Protein AF-A0A0C3RAA2-F1 (afdb_monomer)

Foldseek 3Di:
DDDPPPDPPCLDADEPVNLVVLVVVCVVVVHDSLVSCVVPDPDDSVSSVVNVCVNVVHDDDDVVRVVQKDFPCVVPPPVNCVVVVHTDIDHDD

Nearest PDB structures (foldseek):
  7lko-assembly2_A  TM=5.094E-01  e=2.772E-01  Xanthomonas citri pv. citri str. 306
  7lkm-assembly2_B  TM=5.033E-01  e=5.053E-01  Xanthomonas citri pv. citri str. 306
  3e04-assembly1_D  TM=5.967E-01  e=7.286E+00  Homo sapiens
  7c1a-assembly1_D  TM=5.971E-01  e=6.816E+00  [Mannheimia] succiniciproducens MBEL55E

pLDDT: mean 86.44, std 15.41, range [35.25, 97.0]

Sequence (93 aa):
MTQTQVALLDQPVIDAAQLRQAREQAVIHGTSLIKVLEETWQGTPDELIVALSRALRVPMPYMSDLHPLYPAFDKLPFAQAVKHESALLQKPD

Radius of gyration: 17.73 Å; Cα contacts (8 Å, |Δi|>4): 62; chains: 1; bounding box: 52×23×44 Å

Structure (mmCIF, N/CA/C/O backbone):
data_AF-A0A0C3RAA2-F1
#
_entry.id   AF-A0A0C3RAA2-F1
#
loop_
_atom_site.group_PDB
_atom_site.id
_atom_site.type_symbol
_atom_site.label_atom_id
_atom_site.label_alt_id
_atom_site.label_comp_id
_atom_site.label_asym_id
_atom_site.label_entity_id
_atom_site.label_seq_id
_atom_site.pdbx_PDB_ins_code
_atom_site.Cartn_x
_atom_site.Cartn_y
_atom_site.Cartn_z
_atom_site.occupancy
_atom_site.B_iso_or_equiv
_atom_site.auth_seq_id
_atom_site.auth_comp_id
_atom_site.auth_asym_id
_atom_site.auth_atom_id
_atom_site.pdbx_PDB_model_num
ATOM 1 N N . MET A 1 1 ? 34.586 12.369 21.598 1.00 35.81 1 MET A N 1
ATOM 2 C CA . MET A 1 1 ? 33.336 13.123 21.376 1.00 35.81 1 MET A CA 1
ATOM 3 C C . MET A 1 1 ? 32.201 12.124 21.416 1.00 35.81 1 MET A C 1
ATOM 5 O O . MET A 1 1 ? 32.325 11.053 20.838 1.00 35.81 1 MET A O 1
ATOM 9 N N . THR A 1 2 ? 31.216 12.418 22.247 1.00 35.25 2 THR A N 1
ATOM 10 C CA . THR A 1 2 ? 30.213 11.513 22.809 1.00 35.25 2 THR A CA 1
ATOM 11 C C . THR A 1 2 ? 29.304 10.945 21.725 1.00 35.25 2 THR A C 1
ATOM 13 O O . THR A 1 2 ? 28.638 11.687 21.010 1.00 35.25 2 THR A O 1
ATOM 16 N N . GLN A 1 3 ? 29.298 9.620 21.600 1.00 41.19 3 GLN A N 1
ATOM 17 C CA . GLN A 1 3 ? 28.362 8.886 20.764 1.00 41.19 3 GLN A CA 1
ATOM 18 C C . GLN A 1 3 ? 27.007 8.932 21.477 1.00 41.19 3 GLN A C 1
ATOM 20 O O . GLN A 1 3 ? 26.780 8.214 22.448 1.00 41.19 3 GLN A O 1
ATOM 25 N N . THR A 1 4 ? 26.145 9.863 21.071 1.00 44.22 4 THR A N 1
ATOM 26 C CA . THR A 1 4 ? 24.772 9.944 21.570 1.00 44.22 4 THR A CA 1
ATOM 27 C C . THR A 1 4 ? 24.024 8.722 21.062 1.00 44.22 4 THR A C 1
ATOM 29 O O . THR A 1 4 ? 23.572 8.675 19.920 1.00 44.22 4 THR A O 1
ATOM 32 N N . GLN A 1 5 ? 23.933 7.706 21.914 1.00 49.38 5 GLN A N 1
ATOM 33 C CA . GLN A 1 5 ? 23.006 6.601 21.761 1.00 49.38 5 GLN A CA 1
ATOM 34 C C . GLN A 1 5 ? 21.598 7.181 21.892 1.00 49.38 5 GLN A C 1
ATOM 36 O O . GLN A 1 5 ? 21.102 7.403 22.995 1.00 49.38 5 GLN A O 1
ATOM 41 N N . VAL A 1 6 ? 20.997 7.524 20.751 1.00 49.41 6 VAL A N 1
ATOM 42 C CA . VAL A 1 6 ? 19.598 7.939 20.686 1.00 49.41 6 VAL A CA 1
ATOM 43 C C . VAL A 1 6 ? 18.788 6.742 21.153 1.00 49.41 6 VAL A C 1
ATOM 45 O O . VAL A 1 6 ? 18.833 5.667 20.555 1.00 49.41 6 VAL A O 1
ATOM 48 N N . ALA A 1 7 ? 18.140 6.914 22.296 1.00 43.84 7 ALA A N 1
ATOM 49 C CA . ALA A 1 7 ? 17.312 5.905 22.905 1.00 43.84 7 ALA A CA 1
ATOM 50 C C . ALA A 1 7 ? 16.263 5.432 21.880 1.00 43.84 7 ALA A C 1
ATOM 52 O O . ALA A 1 7 ? 15.508 6.238 21.340 1.00 43.84 7 ALA A O 1
ATOM 53 N N . LEU A 1 8 ? 16.254 4.125 21.598 1.00 47.38 8 LEU A N 1
ATOM 54 C CA . LEU A 1 8 ? 15.164 3.406 20.934 1.00 47.38 8 LEU A CA 1
ATOM 55 C C . LEU A 1 8 ? 13.933 3.463 21.853 1.00 47.38 8 LEU A C 1
ATOM 57 O O . LEU A 1 8 ? 13.593 2.482 22.504 1.00 47.38 8 LEU A O 1
ATOM 61 N N . LEU A 1 9 ? 13.330 4.638 21.996 1.00 47.28 9 LEU A N 1
ATOM 62 C CA . LEU A 1 9 ? 12.094 4.822 22.741 1.00 47.28 9 LEU A CA 1
ATOM 63 C C . LEU A 1 9 ? 10.955 4.709 21.734 1.00 47.28 9 LEU A C 1
ATOM 65 O O . LEU A 1 9 ? 10.813 5.556 20.858 1.00 47.28 9 LEU A O 1
ATOM 69 N N . ASP A 1 10 ? 10.229 3.597 21.839 1.00 58.22 10 ASP A N 1
ATOM 70 C CA . ASP A 1 10 ? 8.852 3.409 21.385 1.00 58.22 10 ASP A CA 1
ATOM 71 C C . ASP A 1 10 ? 8.525 3.993 20.008 1.00 58.22 10 ASP A C 1
ATOM 73 O O . ASP A 1 10 ? 7.711 4.905 19.877 1.00 58.22 10 ASP A O 1
ATOM 77 N N . GLN A 1 11 ? 9.122 3.436 18.946 1.00 61.28 11 GLN A N 1
ATOM 78 C CA . GLN A 1 11 ? 8.566 3.691 17.620 1.00 61.28 11 GLN A CA 1
ATOM 79 C C . GLN A 1 11 ? 7.137 3.137 17.587 1.00 61.28 11 GLN A C 1
ATOM 81 O O . GLN A 1 11 ? 6.965 1.936 17.824 1.00 61.28 11 GLN A O 1
ATOM 86 N N . PRO A 1 12 ? 6.128 3.977 17.303 1.00 69.12 12 PRO A N 1
ATOM 87 C CA . PRO A 1 12 ? 4.739 3.557 17.335 1.00 69.12 12 PRO A CA 1
ATOM 88 C C . PRO A 1 12 ? 4.533 2.374 16.385 1.00 69.12 12 PRO A C 1
ATOM 90 O O . PRO A 1 12 ? 5.000 2.361 15.242 1.00 69.12 12 PRO A O 1
ATOM 93 N N . VAL A 1 13 ? 3.885 1.332 16.900 1.00 83.56 13 VAL A N 1
ATOM 94 C CA . VAL A 1 13 ? 3.598 0.093 16.175 1.00 83.56 13 VAL A CA 1
ATOM 95 C C . VAL A 1 13 ? 2.131 0.108 15.785 1.00 83.56 13 VAL A C 1
ATOM 97 O O . VAL A 1 13 ? 1.283 0.476 16.592 1.00 83.56 13 VAL A O 1
ATOM 100 N N . ILE A 1 14 ? 1.843 -0.320 14.558 1.00 90.44 14 ILE A N 1
ATOM 101 C CA . ILE A 1 14 ? 0.480 -0.625 14.133 1.00 90.44 14 ILE A CA 1
ATOM 102 C C . ILE A 1 14 ? 0.216 -2.102 14.415 1.00 90.44 14 ILE A C 1
ATOM 104 O O . ILE A 1 14 ? 0.880 -2.972 13.844 1.00 90.44 14 ILE A O 1
ATOM 108 N N . ASP A 1 15 ? -0.755 -2.395 15.273 1.00 89.62 15 ASP A N 1
ATOM 109 C CA . ASP A 1 15 ? -1.197 -3.763 15.524 1.00 89.62 15 ASP A CA 1
ATOM 110 C C . ASP A 1 15 ? -2.397 -4.179 14.647 1.00 89.62 15 ASP A C 1
ATOM 112 O O . ASP A 1 15 ? -2.992 -3.402 13.891 1.00 89.62 15 ASP A O 1
ATOM 116 N N . ALA A 1 16 ? -2.756 -5.463 14.724 1.00 89.19 16 ALA A N 1
ATOM 117 C CA . ALA A 1 16 ? -3.847 -6.023 13.931 1.00 89.19 16 ALA A CA 1
ATOM 118 C C . ALA A 1 16 ? -5.237 -5.490 14.328 1.00 89.19 16 ALA A C 1
ATOM 120 O O . ALA A 1 16 ? -6.147 -5.492 13.494 1.00 89.19 16 ALA A O 1
ATOM 121 N N . ALA A 1 17 ? -5.426 -5.066 15.581 1.00 91.44 17 ALA A N 1
ATOM 122 C CA . ALA A 1 17 ? -6.695 -4.525 16.056 1.00 91.44 17 ALA A CA 1
ATOM 123 C C . ALA A 1 17 ? -6.904 -3.108 15.511 1.00 91.44 17 ALA A C 1
ATOM 125 O O . ALA A 1 17 ? -7.967 -2.818 14.962 1.00 91.44 17 ALA A O 1
ATOM 126 N N . GLN A 1 18 ? -5.861 -2.278 15.547 1.00 90.81 18 GLN A N 1
ATOM 127 C CA . GLN A 1 18 ? -5.854 -0.942 14.955 1.00 90.81 18 GLN A CA 1
ATOM 128 C C . GLN A 1 18 ? -6.133 -0.994 13.448 1.00 90.81 18 GLN A C 1
ATOM 130 O O . GLN A 1 18 ? -6.987 -0.260 12.955 1.00 90.81 18 GLN A O 1
ATOM 135 N N . LEU A 1 19 ? -5.503 -1.920 12.710 1.00 93.00 19 LEU A N 1
ATOM 136 C CA . LEU A 1 19 ? -5.780 -2.103 11.275 1.00 93.00 19 LEU A CA 1
ATOM 137 C C . LEU A 1 19 ? -7.226 -2.512 10.993 1.00 93.00 19 LEU A C 1
ATOM 139 O O . LEU A 1 19 ? -7.805 -2.094 9.987 1.00 93.00 19 LEU A O 1
ATOM 143 N N . ARG A 1 20 ? -7.810 -3.356 11.848 1.00 94.00 20 ARG A N 1
ATOM 144 C CA . ARG A 1 20 ? -9.208 -3.776 11.712 1.00 94.00 20 ARG A CA 1
ATOM 145 C C . ARG A 1 20 ? -10.151 -2.600 11.950 1.00 94.00 20 ARG A C 1
ATOM 147 O O . ARG A 1 20 ? -11.004 -2.350 11.105 1.00 94.00 20 ARG A O 1
ATOM 154 N N . GLN A 1 21 ? -9.943 -1.856 13.031 1.00 94.62 21 GLN A N 1
ATOM 155 C CA . GLN A 1 21 ? -10.745 -0.681 13.363 1.00 94.62 21 GLN A CA 1
ATOM 156 C C . GLN A 1 21 ? -10.664 0.388 12.267 1.00 94.62 21 GLN A C 1
ATOM 158 O O . GLN A 1 21 ? -11.692 0.880 11.805 1.00 94.62 21 GLN A O 1
ATOM 163 N N . ALA A 1 22 ? -9.459 0.702 11.790 1.00 94.31 22 ALA A N 1
ATOM 164 C CA . ALA A 1 22 ? -9.275 1.682 10.726 1.00 94.31 22 ALA A CA 1
ATOM 165 C C . ALA A 1 22 ? -9.967 1.245 9.421 1.00 94.31 22 ALA A C 1
ATOM 167 O O . ALA A 1 22 ? -10.521 2.072 8.698 1.00 94.31 22 ALA A O 1
ATOM 168 N N . ARG A 1 23 ? -10.009 -0.065 9.132 1.00 95.25 23 ARG A N 1
ATOM 169 C CA . ARG A 1 23 ? -10.739 -0.611 7.978 1.00 95.25 23 ARG A CA 1
ATOM 170 C C . ARG A 1 23 ? -12.247 -0.440 8.124 1.00 95.25 23 ARG A C 1
ATOM 172 O O . ARG A 1 23 ? -12.903 -0.073 7.155 1.00 95.25 23 ARG A O 1
ATOM 179 N N . GLU A 1 24 ? -12.791 -0.699 9.306 1.00 96.81 24 GLU A N 1
ATOM 180 C CA . GLU A 1 24 ? -14.216 -0.500 9.591 1.00 96.81 24 GLU A CA 1
ATOM 181 C C . GLU A 1 24 ? -14.602 0.978 9.446 1.00 96.81 24 GLU A C 1
ATOM 183 O O . GLU A 1 24 ? -15.569 1.300 8.757 1.00 96.81 24 GLU A O 1
ATOM 188 N N . GLN A 1 25 ? -13.792 1.884 9.997 1.00 96.31 25 GLN A N 1
ATOM 189 C CA . GLN A 1 25 ? -13.981 3.329 9.855 1.00 96.31 25 GLN A CA 1
ATOM 190 C C . GLN A 1 25 ? -13.897 3.787 8.395 1.00 96.31 25 GLN A C 1
ATOM 192 O O . GLN A 1 25 ? -14.743 4.556 7.946 1.00 96.31 25 GLN A O 1
ATOM 197 N N . ALA A 1 26 ? -12.930 3.281 7.627 1.00 97.00 26 ALA A N 1
ATOM 198 C CA . ALA A 1 26 ? -12.784 3.611 6.211 1.00 97.00 26 ALA A CA 1
ATOM 199 C C . ALA A 1 26 ? -14.048 3.262 5.408 1.00 97.00 26 ALA A C 1
ATOM 201 O O . ALA A 1 26 ? -14.517 4.067 4.603 1.00 97.00 26 ALA A O 1
ATOM 202 N N . VAL A 1 27 ? -14.645 2.096 5.685 1.00 96.50 27 VAL A N 1
ATOM 203 C CA . VAL A 1 27 ? -15.907 1.668 5.067 1.00 96.50 27 VAL A CA 1
ATOM 204 C C . VAL A 1 27 ? -17.067 2.572 5.486 1.00 96.50 27 VAL A C 1
ATOM 206 O O . VAL A 1 27 ? -17.815 3.023 4.623 1.00 96.50 27 VAL A O 1
ATOM 209 N N . ILE A 1 28 ? -17.205 2.869 6.783 1.00 95.44 28 ILE A N 1
ATOM 210 C CA . ILE A 1 28 ? -18.287 3.718 7.316 1.00 95.44 28 ILE A CA 1
ATOM 211 C C . ILE A 1 28 ? -18.233 5.131 6.722 1.00 95.44 28 ILE A C 1
ATOM 213 O O . ILE A 1 28 ? -19.265 5.694 6.362 1.00 95.44 28 ILE A O 1
ATOM 217 N N . HIS A 1 29 ? -17.035 5.703 6.607 1.00 93.25 29 HIS A N 1
ATOM 218 C CA . HIS A 1 29 ? -16.833 7.072 6.137 1.00 93.25 29 HIS A CA 1
ATOM 219 C C . HIS A 1 29 ? -16.656 7.184 4.615 1.00 93.25 29 HIS A C 1
ATOM 221 O O . HIS A 1 29 ? -16.523 8.295 4.106 1.00 93.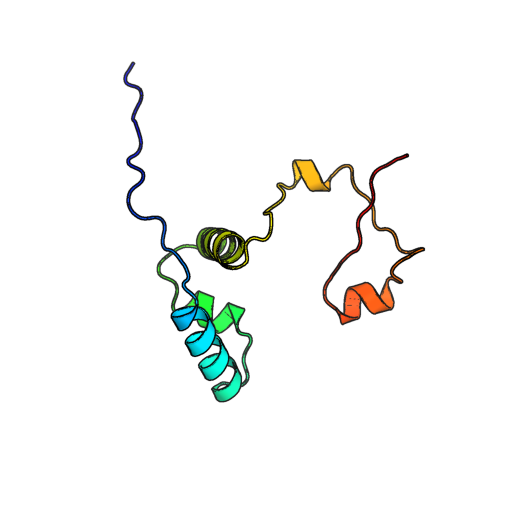25 29 HIS A O 1
ATOM 227 N N . GLY A 1 30 ? -16.650 6.064 3.882 1.00 94.56 30 GLY A N 1
ATOM 228 C CA . GLY A 1 30 ? -16.446 6.053 2.430 1.00 94.56 30 GLY A CA 1
ATOM 229 C C . GLY A 1 30 ? -15.089 6.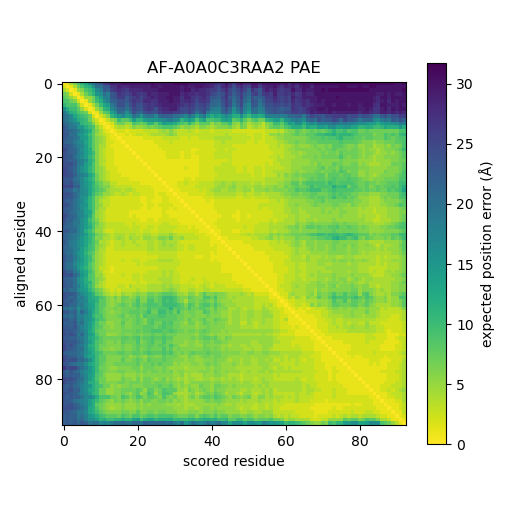627 2.007 1.00 94.56 30 GLY A C 1
ATOM 230 O O . GLY A 1 30 ? -14.995 7.291 0.977 1.00 94.56 30 GLY A O 1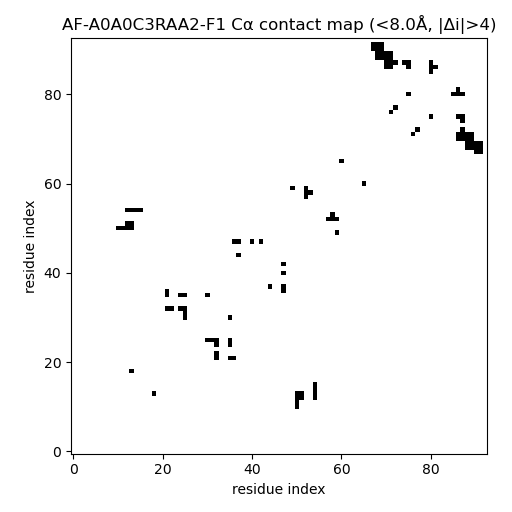
ATOM 231 N N . THR A 1 31 ? -14.048 6.412 2.814 1.00 95.56 31 THR A N 1
ATOM 232 C CA . THR A 1 31 ? -12.694 6.943 2.596 1.00 95.56 31 THR A CA 1
ATOM 233 C C . THR A 1 31 ? -11.657 5.819 2.516 1.00 95.56 31 THR A C 1
ATOM 235 O O . THR A 1 31 ? -11.961 4.653 2.768 1.00 95.56 31 THR A O 1
ATOM 238 N N . SER A 1 32 ? -10.416 6.141 2.150 1.00 93.62 32 SER A N 1
ATOM 239 C CA . SER A 1 32 ? -9.325 5.166 2.122 1.00 93.62 32 SER A CA 1
ATOM 240 C C . SER A 1 32 ? -8.845 4.808 3.535 1.00 93.62 32 SER A C 1
ATOM 242 O O . SER A 1 32 ? -8.808 5.648 4.434 1.00 93.62 32 SER A O 1
ATOM 244 N N . LEU A 1 33 ? -8.419 3.552 3.718 1.00 93.06 33 LEU A N 1
ATOM 245 C CA . LEU A 1 33 ? -7.812 3.073 4.967 1.00 93.06 33 LEU A CA 1
ATOM 246 C C . LEU A 1 33 ? -6.599 3.918 5.373 1.00 93.06 33 LEU A C 1
ATOM 248 O O . LEU A 1 33 ? -6.442 4.227 6.549 1.00 93.06 33 LEU A O 1
ATOM 252 N N . ILE A 1 34 ? -5.759 4.296 4.404 1.00 92.00 34 ILE A N 1
ATOM 253 C CA . ILE A 1 34 ? -4.555 5.081 4.687 1.00 92.00 34 ILE A CA 1
ATOM 254 C C . ILE A 1 34 ? -4.908 6.448 5.276 1.00 92.00 34 ILE A C 1
ATOM 256 O O . ILE A 1 34 ? -4.293 6.841 6.255 1.00 92.00 34 ILE A O 1
ATOM 260 N N . LYS A 1 35 ? -5.971 7.100 4.786 1.00 93.62 35 LYS A N 1
ATOM 261 C CA . LYS A 1 35 ? -6.417 8.391 5.315 1.00 93.62 35 LYS A CA 1
ATOM 262 C C . LYS A 1 35 ? -6.889 8.283 6.768 1.00 93.62 35 LYS A C 1
ATOM 264 O O . LYS A 1 35 ? -6.546 9.123 7.586 1.00 93.62 35 LYS A O 1
ATOM 269 N N . VAL A 1 36 ? -7.632 7.226 7.107 1.00 95.19 36 VAL A N 1
ATOM 270 C CA . VAL A 1 36 ? -8.058 6.975 8.499 1.00 95.19 36 VAL A CA 1
ATOM 271 C C . VAL A 1 36 ? -6.853 6.755 9.413 1.00 95.19 36 VAL A C 1
ATOM 273 O O . VAL A 1 36 ? -6.820 7.246 10.542 1.00 95.19 36 VAL A O 1
ATOM 276 N N . LEU A 1 37 ? -5.853 6.013 8.932 1.00 93.94 37 LEU A N 1
ATOM 277 C CA . LEU A 1 37 ? -4.619 5.804 9.679 1.00 93.94 37 LEU A CA 1
ATOM 278 C C . LEU A 1 37 ? -3.863 7.124 9.861 1.00 93.94 37 LEU A C 1
ATOM 280 O O . LEU A 1 37 ? -3.483 7.424 10.982 1.00 93.94 37 LEU A O 1
ATOM 284 N N . GLU A 1 38 ? -3.717 7.945 8.820 1.00 93.44 38 GLU A N 1
ATOM 285 C CA . GLU A 1 38 ? -3.082 9.270 8.901 1.00 93.44 38 GLU A CA 1
ATOM 286 C C . GLU A 1 38 ? -3.784 10.202 9.899 1.00 93.44 38 GLU A C 1
ATOM 288 O O . GLU A 1 38 ? -3.118 10.858 10.693 1.00 93.44 38 GLU A O 1
ATOM 293 N N . GLU A 1 39 ? -5.119 10.232 9.908 1.00 92.50 39 GLU A N 1
ATOM 294 C CA . GLU A 1 39 ? -5.918 11.077 10.811 1.00 92.50 39 GLU A CA 1
ATOM 295 C C . GLU A 1 39 ? -5.794 10.675 12.290 1.00 92.50 39 GLU A C 1
ATOM 297 O O . GLU A 1 39 ? -5.996 11.501 13.181 1.00 92.50 39 GLU A O 1
ATOM 302 N N . THR A 1 40 ? -5.480 9.407 12.562 1.00 90.00 40 THR A N 1
ATOM 303 C CA . THR A 1 40 ? -5.369 8.860 13.925 1.00 90.00 40 THR A CA 1
ATOM 304 C C . THR A 1 40 ? -3.922 8.670 14.381 1.00 90.00 40 THR A C 1
ATOM 306 O O . THR A 1 40 ? -3.674 8.450 15.571 1.00 90.00 40 THR A O 1
ATOM 309 N N . TRP A 1 41 ? -2.961 8.776 13.460 1.00 92.19 41 TRP A N 1
ATOM 310 C CA . TRP A 1 41 ? -1.544 8.579 13.725 1.00 92.19 41 TRP A CA 1
ATOM 311 C C . TRP A 1 41 ? -0.929 9.766 14.461 1.00 92.19 41 TRP A C 1
ATOM 313 O O . TRP A 1 41 ? -1.093 10.926 14.092 1.00 92.19 41 TRP A O 1
ATOM 323 N N . GLN A 1 42 ? -0.159 9.463 15.501 1.00 87.94 42 GLN A N 1
ATOM 324 C CA . GLN A 1 42 ? 0.577 10.456 16.278 1.00 87.94 42 GLN A CA 1
ATOM 325 C C . GLN A 1 42 ? 2.030 10.467 15.802 1.00 87.94 42 GLN A C 1
ATOM 327 O O . GLN A 1 42 ? 2.906 9.874 16.427 1.00 87.94 42 GLN A O 1
ATOM 332 N N . GLY A 1 43 ? 2.265 11.095 14.653 1.00 88.38 43 GLY A N 1
ATOM 333 C CA . GLY A 1 43 ? 3.580 11.172 14.027 1.00 88.38 43 GLY A CA 1
ATOM 334 C C . GLY A 1 43 ? 3.506 11.731 12.612 1.00 88.38 43 GLY A C 1
ATOM 335 O O . GLY A 1 43 ? 2.488 12.272 12.182 1.00 88.38 43 GLY A O 1
ATOM 336 N N . THR A 1 44 ? 4.599 11.594 11.880 1.00 89.88 44 THR A N 1
ATOM 337 C CA . THR A 1 44 ? 4.690 11.981 10.472 1.00 89.88 44 THR A CA 1
ATOM 338 C C . THR A 1 44 ? 4.127 10.893 9.545 1.00 89.88 44 THR A C 1
ATOM 340 O O . THR A 1 44 ? 4.093 9.715 9.920 1.00 89.88 44 THR A O 1
ATOM 343 N N . PRO A 1 45 ? 3.733 11.246 8.307 1.00 87.19 45 PRO A N 1
ATOM 344 C CA . PRO A 1 45 ? 3.344 10.262 7.296 1.00 87.19 45 PRO A CA 1
ATOM 345 C C . PRO A 1 45 ? 4.438 9.220 7.023 1.00 87.19 45 PRO A C 1
ATOM 347 O O . PRO A 1 45 ? 4.145 8.032 6.923 1.00 87.19 45 PRO A O 1
ATOM 350 N N . ASP A 1 46 ? 5.709 9.628 6.984 1.00 87.19 46 ASP A N 1
ATOM 351 C CA . ASP A 1 46 ? 6.828 8.705 6.753 1.00 87.19 46 ASP A CA 1
ATOM 352 C C . ASP A 1 46 ? 6.948 7.658 7.874 1.00 87.19 46 ASP A C 1
ATOM 354 O O . ASP A 1 46 ? 7.161 6.471 7.611 1.00 87.19 46 ASP A O 1
ATOM 358 N N . GLU A 1 47 ? 6.745 8.064 9.131 1.00 90.62 47 GLU A N 1
ATOM 359 C CA . GLU A 1 47 ? 6.731 7.148 10.277 1.00 90.62 47 GLU A CA 1
ATOM 360 C C . GLU A 1 47 ? 5.556 6.169 10.220 1.00 90.62 47 GLU A C 1
ATOM 362 O O . GLU A 1 47 ? 5.733 4.990 10.540 1.00 90.62 47 GLU A O 1
ATOM 367 N N . LEU A 1 48 ? 4.380 6.624 9.768 1.00 92.12 48 LEU A N 1
ATOM 368 C CA . LEU A 1 48 ? 3.221 5.757 9.550 1.00 92.12 48 LEU A CA 1
ATOM 369 C C . LEU A 1 48 ? 3.534 4.678 8.510 1.00 92.12 48 LEU A C 1
ATOM 371 O O . LEU A 1 48 ? 3.253 3.500 8.732 1.00 92.12 48 LEU A O 1
ATOM 375 N N . ILE A 1 49 ? 4.144 5.060 7.388 1.00 89.75 49 ILE A N 1
ATOM 376 C CA . ILE A 1 49 ? 4.495 4.123 6.319 1.00 89.75 49 ILE A CA 1
ATOM 377 C C . ILE A 1 49 ? 5.523 3.092 6.806 1.00 89.75 49 ILE A C 1
ATOM 379 O O . ILE A 1 49 ? 5.371 1.893 6.547 1.00 89.75 49 ILE A O 1
ATOM 383 N N . VAL A 1 50 ? 6.525 3.512 7.585 1.00 89.06 50 VAL A N 1
ATOM 384 C CA . VAL A 1 50 ? 7.487 2.590 8.210 1.00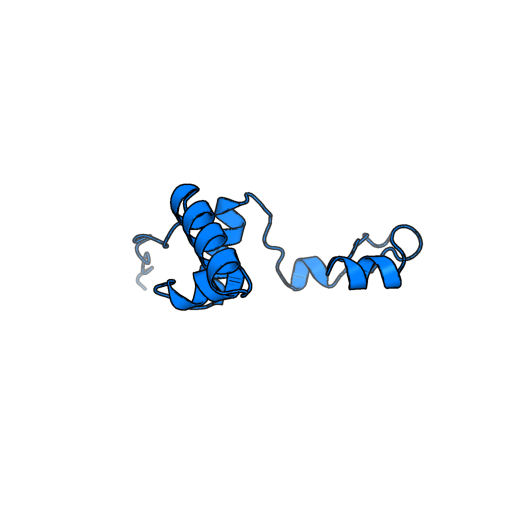 89.06 50 VAL A CA 1
ATOM 385 C C . VAL A 1 50 ? 6.784 1.633 9.176 1.00 89.06 50 VAL A C 1
ATOM 387 O O . VAL A 1 50 ? 7.020 0.423 9.111 1.00 89.06 50 VAL A O 1
ATOM 390 N N . ALA A 1 51 ? 5.895 2.127 10.038 1.00 91.19 51 ALA A N 1
ATOM 391 C CA . ALA A 1 51 ? 5.134 1.286 10.959 1.00 91.19 51 ALA A CA 1
ATOM 392 C C . ALA A 1 51 ? 4.235 0.280 10.217 1.00 91.19 51 ALA A C 1
ATOM 394 O O . ALA A 1 51 ? 4.190 -0.898 10.583 1.00 91.19 51 ALA A O 1
ATOM 395 N N . LEU A 1 52 ? 3.590 0.708 9.129 1.00 91.12 52 LEU A N 1
ATOM 396 C CA . LEU A 1 52 ? 2.742 -0.137 8.295 1.00 91.12 52 LEU A CA 1
ATOM 397 C C . LEU A 1 52 ? 3.550 -1.229 7.582 1.00 91.12 52 LEU A C 1
ATOM 399 O O . LEU A 1 52 ? 3.142 -2.391 7.591 1.00 91.12 52 LEU A O 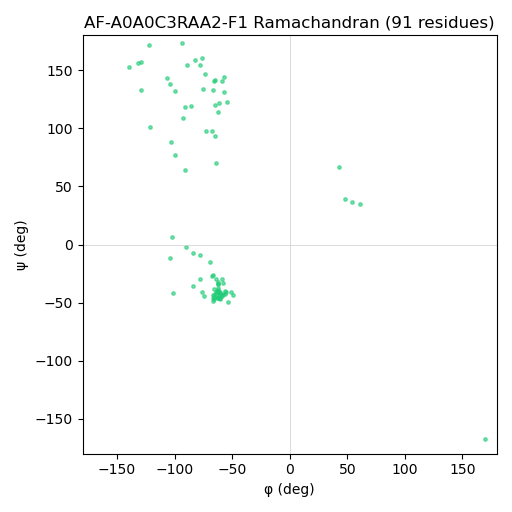1
ATOM 403 N N . SER A 1 53 ? 4.719 -0.895 7.023 1.00 89.56 53 SER A N 1
ATOM 404 C CA . SER A 1 53 ? 5.608 -1.877 6.381 1.00 89.56 53 SER A CA 1
ATOM 405 C C . SER A 1 53 ? 5.991 -3.010 7.343 1.00 89.56 53 SER A C 1
ATOM 407 O O . SER A 1 53 ? 5.911 -4.190 6.993 1.00 89.56 53 SER A O 1
ATOM 409 N N . ARG A 1 54 ? 6.295 -2.671 8.603 1.00 89.31 54 ARG A N 1
ATOM 410 C CA . ARG A 1 54 ? 6.611 -3.636 9.666 1.00 89.31 54 ARG A CA 1
ATOM 411 C C . ARG A 1 54 ? 5.404 -4.488 10.040 1.00 89.31 54 ARG A C 1
ATOM 413 O O . ARG A 1 54 ? 5.537 -5.708 10.132 1.00 89.31 54 ARG A O 1
ATOM 420 N N . ALA A 1 55 ? 4.238 -3.866 10.212 1.00 90.19 55 ALA A N 1
ATOM 421 C CA . ALA A 1 55 ? 2.995 -4.563 10.539 1.00 90.19 55 ALA A CA 1
ATOM 422 C C . ALA A 1 55 ? 2.603 -5.579 9.452 1.00 90.19 55 ALA A C 1
ATOM 424 O O . ALA A 1 55 ? 2.214 -6.706 9.758 1.00 90.19 55 ALA A O 1
ATOM 425 N N . LEU A 1 56 ? 2.767 -5.206 8.180 1.00 88.75 56 LEU A N 1
ATOM 426 C CA . LEU A 1 56 ? 2.464 -6.053 7.025 1.00 88.75 56 LEU A CA 1
ATOM 427 C C . LEU A 1 56 ? 3.602 -7.015 6.654 1.00 88.75 56 LEU A C 1
ATOM 429 O O . LEU A 1 56 ? 3.411 -7.877 5.798 1.00 88.75 56 LEU A O 1
ATOM 433 N N . ARG A 1 57 ? 4.772 -6.887 7.294 1.00 89.12 57 ARG A N 1
ATOM 434 C CA . ARG A 1 57 ? 6.003 -7.622 6.958 1.00 89.12 57 ARG A CA 1
ATOM 435 C C . ARG A 1 57 ? 6.399 -7.453 5.485 1.00 89.12 57 ARG A C 1
ATOM 437 O O . ARG A 1 57 ? 6.886 -8.390 4.855 1.00 89.12 57 ARG A O 1
ATOM 444 N N . VAL A 1 58 ? 6.180 -6.255 4.946 1.00 86.44 58 VAL A N 1
ATOM 445 C CA . VAL A 1 58 ? 6.544 -5.875 3.578 1.00 86.44 58 VAL A CA 1
ATOM 446 C C . VAL A 1 58 ? 7.858 -5.091 3.635 1.00 86.44 58 VAL A C 1
ATOM 448 O O . VAL A 1 58 ? 7.983 -4.189 4.464 1.00 86.44 58 VAL A O 1
ATOM 451 N N . PRO A 1 59 ? 8.857 -5.416 2.797 1.00 83.19 59 PRO A N 1
ATOM 452 C CA . PRO A 1 59 ? 10.097 -4.653 2.752 1.00 83.19 59 PRO A CA 1
ATOM 453 C C . PRO A 1 59 ? 9.841 -3.221 2.261 1.00 83.19 59 PRO A C 1
ATOM 455 O O . PRO A 1 59 ? 9.052 -3.010 1.343 1.00 83.19 59 PRO A O 1
ATOM 458 N N . MET A 1 60 ? 10.541 -2.253 2.855 1.00 84.25 60 MET A N 1
ATOM 459 C CA . MET A 1 60 ? 10.514 -0.843 2.460 1.00 84.25 60 MET A CA 1
ATOM 460 C C . MET A 1 60 ? 11.803 -0.532 1.680 1.00 84.25 60 MET A C 1
ATOM 462 O O . MET A 1 60 ? 12.809 -0.194 2.307 1.00 84.25 60 MET A O 1
ATOM 466 N N . PRO A 1 61 ? 11.834 -0.725 0.347 1.00 83.12 61 PRO A N 1
ATOM 467 C CA . PRO A 1 61 ? 13.030 -0.441 -0.436 1.00 83.12 61 PRO A CA 1
ATOM 468 C C . PRO A 1 61 ? 13.327 1.060 -0.419 1.00 83.12 61 PRO A C 1
ATOM 470 O O . PRO A 1 61 ? 12.420 1.889 -0.522 1.00 83.12 61 PRO A O 1
ATOM 473 N N . TYR A 1 62 ? 14.605 1.413 -0.324 1.00 85.94 62 TYR A N 1
ATOM 474 C CA . TYR A 1 62 ? 15.039 2.788 -0.521 1.00 85.94 62 TYR A CA 1
ATOM 475 C C . TYR A 1 62 ? 15.047 3.121 -2.012 1.00 85.94 62 TYR A C 1
ATOM 477 O O . TYR A 1 62 ? 15.126 2.242 -2.872 1.00 85.94 62 TYR A O 1
ATOM 485 N N . MET A 1 63 ? 15.029 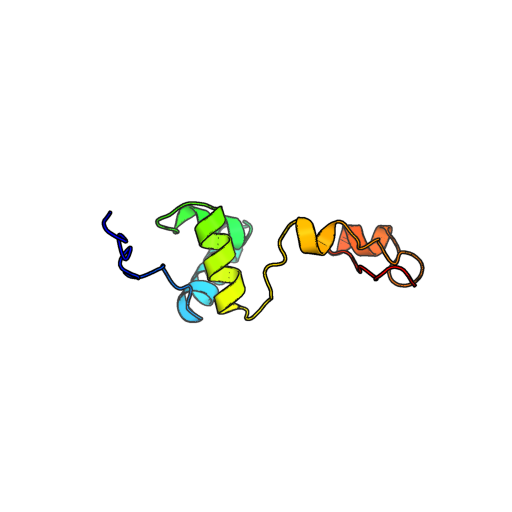4.412 -2.347 1.00 87.00 63 MET A N 1
ATOM 486 C CA . MET A 1 63 ? 15.057 4.835 -3.750 1.00 87.00 63 MET A CA 1
ATOM 487 C C . MET A 1 63 ? 16.308 4.325 -4.488 1.00 87.00 63 MET A C 1
ATOM 489 O O . MET A 1 63 ? 16.244 4.037 -5.680 1.00 87.00 63 MET A O 1
ATOM 493 N N . SER A 1 64 ? 17.423 4.143 -3.773 1.00 91.19 64 SER A N 1
ATOM 494 C CA . SER A 1 64 ? 18.646 3.516 -4.288 1.00 91.19 64 SER A CA 1
ATOM 495 C C . SER A 1 64 ? 18.456 2.058 -4.710 1.00 91.19 64 SER A C 1
ATOM 497 O O . SER A 1 64 ? 19.100 1.622 -5.659 1.00 91.19 64 SER A O 1
ATOM 499 N N . ASP A 1 65 ? 17.570 1.318 -4.039 1.00 90.44 65 ASP A N 1
ATOM 500 C CA . ASP A 1 65 ? 17.267 -0.082 -4.355 1.00 90.44 65 ASP A CA 1
ATOM 501 C C . ASP A 1 65 ? 16.344 -0.190 -5.575 1.00 90.44 65 ASP A C 1
ATOM 503 O O . ASP A 1 65 ? 16.407 -1.163 -6.326 1.00 90.44 65 ASP A O 1
ATOM 507 N N . LEU A 1 66 ? 15.496 0.825 -5.782 1.00 91.31 66 LEU A N 1
ATOM 508 C CA . LEU A 1 66 ? 14.549 0.904 -6.894 1.00 91.31 66 LEU A CA 1
ATOM 509 C C . LEU A 1 66 ? 15.174 1.450 -8.180 1.00 91.31 66 LEU A C 1
ATOM 511 O O . LEU A 1 66 ? 14.814 0.996 -9.260 1.00 91.31 66 LEU A O 1
ATOM 515 N N . HIS A 1 67 ? 16.109 2.399 -8.075 1.00 93.00 67 HIS A N 1
ATOM 516 C CA . HIS A 1 67 ? 16.740 3.064 -9.219 1.00 93.00 67 HIS A CA 1
ATOM 517 C C . HIS A 1 67 ? 17.316 2.127 -10.300 1.00 93.00 67 HIS A C 1
ATOM 519 O O . HIS A 1 67 ? 17.141 2.435 -11.477 1.00 93.00 67 HIS A O 1
ATOM 525 N N . PRO A 1 68 ? 17.986 1.002 -9.969 1.00 94.25 68 PRO A N 1
ATOM 526 C CA . PRO A 1 68 ? 18.514 0.101 -10.992 1.00 94.25 68 PRO A CA 1
ATOM 527 C C . PRO A 1 68 ? 17.449 -0.806 -11.627 1.00 94.25 68 PRO A C 1
ATOM 529 O O . PR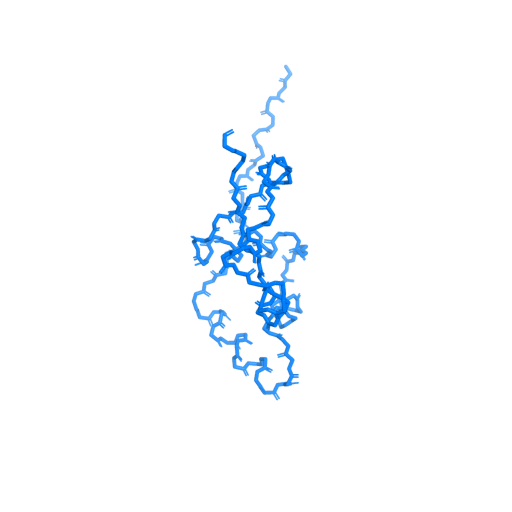O A 1 68 ? 17.764 -1.524 -12.571 1.00 94.25 68 PRO A O 1
ATOM 532 N N . LEU A 1 69 ? 16.222 -0.837 -11.103 1.00 95.25 69 LEU A N 1
ATOM 533 C CA . LEU A 1 69 ? 15.154 -1.700 -11.598 1.00 95.25 69 LEU A CA 1
ATOM 534 C C . LEU A 1 69 ? 14.355 -1.004 -12.701 1.00 95.25 69 LEU A C 1
ATOM 536 O O . LEU A 1 69 ? 14.234 0.220 -12.727 1.00 95.25 69 LEU A O 1
ATOM 540 N N . TYR A 1 70 ? 13.737 -1.789 -13.579 1.00 95.25 70 TYR A N 1
ATOM 541 C CA . TYR A 1 70 ? 12.825 -1.269 -14.598 1.00 95.25 70 TYR A CA 1
ATOM 542 C C . TYR A 1 70 ? 11.515 -2.066 -14.649 1.00 95.25 70 TYR A C 1
ATOM 544 O O . TYR A 1 70 ? 11.472 -3.222 -14.211 1.00 95.25 70 TYR A O 1
ATOM 552 N N . PRO A 1 71 ? 10.423 -1.461 -15.155 1.00 95.31 71 PRO A N 1
ATOM 553 C CA . PRO A 1 71 ? 9.135 -2.135 -15.244 1.00 95.31 71 PRO A CA 1
ATOM 554 C C . PRO A 1 71 ? 9.154 -3.304 -16.236 1.00 95.31 71 PRO A C 1
ATOM 556 O O . PRO A 1 71 ? 9.578 -3.156 -17.381 1.00 95.31 71 PRO A O 1
ATOM 559 N N . ALA A 1 72 ? 8.611 -4.444 -15.816 1.00 96.31 72 ALA A N 1
ATOM 560 C CA . ALA A 1 72 ? 8.440 -5.644 -16.633 1.00 96.31 72 ALA A CA 1
ATOM 561 C C . ALA A 1 72 ? 7.070 -5.647 -17.341 1.00 96.31 72 ALA A C 1
ATOM 563 O O . ALA A 1 72 ? 6.193 -6.464 -17.037 1.00 96.31 72 ALA A O 1
ATOM 564 N N . PHE A 1 73 ? 6.838 -4.682 -18.240 1.00 95.81 73 PHE A N 1
ATOM 565 C CA . PHE A 1 73 ? 5.532 -4.521 -18.904 1.00 95.81 73 PHE A CA 1
ATOM 566 C C . PHE A 1 73 ? 5.184 -5.632 -19.903 1.00 95.81 73 PHE A C 1
ATOM 568 O O . PHE A 1 73 ? 4.021 -5.783 -20.275 1.00 95.81 73 PHE A O 1
ATOM 575 N N . ASP A 1 74 ? 6.173 -6.427 -20.298 1.00 95.00 74 ASP A N 1
ATOM 576 C CA . ASP A 1 74 ? 6.016 -7.688 -21.019 1.00 95.00 74 ASP A CA 1
ATOM 577 C C . ASP A 1 74 ? 5.280 -8.755 -20.186 1.00 95.00 74 ASP A C 1
ATOM 579 O O . ASP A 1 74 ? 4.566 -9.585 -20.745 1.00 95.00 74 ASP A O 1
ATOM 583 N N . LYS A 1 75 ? 5.412 -8.711 -18.851 1.00 96.25 75 LYS A N 1
ATOM 584 C CA . LYS A 1 75 ? 4.784 -9.657 -17.909 1.00 96.25 75 LYS A CA 1
ATOM 585 C C . LYS A 1 75 ? 3.536 -9.092 -17.234 1.00 96.25 75 LYS A C 1
ATOM 587 O O . LYS A 1 75 ? 2.551 -9.809 -17.081 1.00 96.25 75 LYS A O 1
ATOM 592 N N . LEU A 1 76 ? 3.567 -7.821 -16.827 1.00 97.00 76 LEU A N 1
ATOM 593 C CA . LEU A 1 76 ? 2.419 -7.106 -16.262 1.00 97.00 76 LEU A CA 1
ATOM 594 C 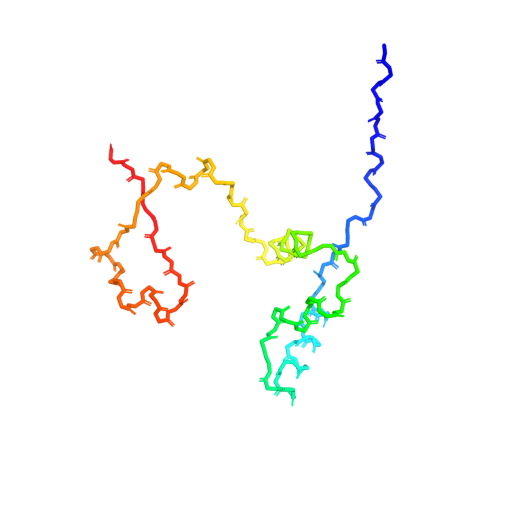C . LEU A 1 76 ? 2.125 -5.869 -17.119 1.00 97.00 76 LEU A C 1
ATOM 596 O O . LEU A 1 76 ? 2.801 -4.858 -16.951 1.00 97.00 76 LEU A O 1
ATOM 600 N N . PRO A 1 77 ? 1.119 -5.898 -18.011 1.00 96.88 77 PRO A N 1
ATOM 601 C CA . PRO A 1 77 ? 0.828 -4.770 -18.889 1.00 96.88 77 PRO A CA 1
ATOM 602 C C . PRO A 1 77 ? 0.550 -3.474 -18.121 1.00 96.88 77 PRO A C 1
ATOM 604 O O . PRO A 1 77 ? -0.134 -3.487 -17.095 1.00 96.88 77 PRO A O 1
ATOM 607 N N . PHE A 1 78 ? 0.986 -2.338 -18.671 1.00 96.12 78 PHE A N 1
ATOM 608 C CA . PHE A 1 78 ? 0.827 -1.014 -18.053 1.00 96.12 78 PHE A CA 1
ATOM 609 C C . PHE A 1 78 ? -0.608 -0.720 -17.582 1.00 96.12 78 PHE A C 1
ATOM 611 O O . PHE A 1 78 ? -0.817 -0.250 -16.468 1.00 96.12 78 PHE A O 1
ATOM 618 N N . ALA A 1 79 ? -1.620 -1.052 -18.390 1.00 96.56 79 ALA A N 1
ATOM 619 C CA . ALA A 1 79 ? -3.018 -0.822 -18.023 1.00 96.56 79 ALA A CA 1
ATOM 620 C C . ALA A 1 79 ? -3.447 -1.605 -16.766 1.00 96.56 79 ALA A C 1
ATOM 622 O O . ALA A 1 79 ? -4.253 -1.115 -15.976 1.00 96.56 79 ALA A O 1
ATOM 623 N N . GLN A 1 80 ? -2.904 -2.810 -16.562 1.00 96.38 80 GLN A N 1
ATOM 624 C CA . GLN A 1 80 ? -3.164 -3.595 -15.355 1.00 96.38 80 GLN A CA 1
ATOM 625 C C . GLN A 1 80 ? -2.382 -3.048 -14.160 1.00 96.38 80 GLN A C 1
ATOM 627 O O . GLN A 1 80 ? -2.951 -2.930 -13.079 1.00 96.38 80 GLN A O 1
ATOM 632 N N . ALA A 1 81 ? -1.124 -2.655 -14.370 1.00 96.50 81 ALA A N 1
ATOM 633 C CA . ALA A 1 81 ? -0.302 -1.997 -13.358 1.00 96.50 81 ALA A CA 1
ATOM 634 C C . ALA A 1 81 ? -1.008 -0.755 -12.776 1.00 96.50 81 ALA A C 1
ATOM 636 O O . ALA A 1 81 ? -1.185 -0.649 -11.564 1.00 96.50 81 ALA A O 1
ATOM 637 N N . VAL A 1 82 ? -1.528 0.125 -13.642 1.00 95.50 82 VAL A N 1
ATOM 638 C CA . VAL A 1 82 ? -2.295 1.315 -13.230 1.00 95.50 82 VAL A CA 1
ATOM 639 C C . VAL A 1 82 ? -3.575 0.935 -12.488 1.00 95.50 82 VAL A C 1
ATOM 641 O O . VAL A 1 82 ? -3.849 1.486 -11.428 1.00 95.50 82 VAL A O 1
ATOM 644 N N . LYS A 1 83 ? -4.348 -0.030 -13.004 1.00 94.38 83 LYS A N 1
ATOM 645 C CA . LYS A 1 83 ? -5.607 -0.467 -12.377 1.00 94.38 83 LYS A CA 1
ATOM 646 C C . LYS A 1 83 ? -5.416 -0.974 -10.942 1.00 94.38 83 LYS A C 1
ATOM 648 O O . LYS A 1 83 ? -6.325 -0.845 -10.128 1.00 94.38 83 LYS A O 1
ATOM 653 N N . HIS A 1 84 ? -4.273 -1.591 -10.661 1.00 92.62 84 HIS A N 1
ATOM 654 C CA . HIS A 1 84 ? -3.953 -2.172 -9.360 1.00 92.62 84 HIS A CA 1
ATOM 655 C C . HIS A 1 84 ? -3.005 -1.307 -8.527 1.00 92.62 84 HIS A C 1
ATOM 657 O O . HIS A 1 84 ? -2.546 -1.783 -7.493 1.00 92.62 84 HIS A O 1
ATOM 663 N N . GLU A 1 85 ? -2.677 -0.096 -8.990 1.00 91.44 85 GLU A N 1
ATOM 664 C CA . GLU A 1 85 ? -1.723 0.811 -8.337 1.00 91.44 85 GLU A CA 1
ATOM 665 C C . GLU A 1 85 ? -0.411 0.100 -7.946 1.00 91.44 85 GLU A C 1
ATOM 667 O O . GLU A 1 85 ? 0.151 0.305 -6.873 1.00 91.44 85 GLU A O 1
ATOM 672 N N . SER A 1 86 ? 0.070 -0.794 -8.817 1.00 92.25 86 SER A N 1
ATOM 673 C CA . SER A 1 86 ? 1.237 -1.644 -8.563 1.00 92.25 86 SER A CA 1
ATOM 674 C C . SER A 1 86 ? 2.113 -1.771 -9.803 1.00 92.25 86 SER A C 1
ATOM 676 O O . SER A 1 86 ? 1.637 -1.667 -10.929 1.00 92.25 86 SER A O 1
ATOM 678 N N . ALA A 1 87 ? 3.410 -2.008 -9.607 1.00 93.19 87 ALA A N 1
ATOM 679 C CA . ALA A 1 87 ? 4.363 -2.220 -10.691 1.00 93.19 87 ALA A CA 1
ATOM 680 C C . ALA A 1 87 ? 5.168 -3.498 -10.447 1.00 93.19 87 ALA A C 1
ATOM 682 O O . ALA A 1 87 ? 5.692 -3.713 -9.354 1.00 93.19 87 ALA A O 1
ATOM 683 N N . LEU A 1 88 ? 5.293 -4.329 -11.483 1.00 95.06 88 LEU A N 1
ATOM 684 C CA . LEU A 1 88 ? 6.245 -5.431 -11.483 1.00 95.06 88 LEU A CA 1
ATOM 685 C C . LEU A 1 88 ? 7.594 -4.896 -11.958 1.00 95.06 88 LEU A C 1
ATOM 687 O O . LEU A 1 88 ? 7.705 -4.400 -13.080 1.00 95.06 88 LEU A O 1
ATOM 691 N N . LEU A 1 89 ? 8.603 -4.996 -11.099 1.00 94.81 89 LEU A N 1
ATOM 692 C CA . LEU A 1 89 ? 9.960 -4.549 -11.383 1.00 94.81 89 LEU A CA 1
ATOM 693 C C . LEU A 1 89 ? 10.872 -5.751 -11.615 1.00 94.81 89 LEU A C 1
ATOM 695 O O . LEU A 1 89 ? 10.741 -6.775 -10.943 1.00 94.81 89 LEU A O 1
ATOM 699 N N . GLN A 1 90 ? 11.813 -5.612 -12.542 1.00 95.50 90 GLN A N 1
ATOM 700 C CA . GLN A 1 90 ? 12.850 -6.608 -12.780 1.00 95.50 90 GLN A CA 1
ATOM 701 C C . GLN A 1 90 ? 14.241 -5.978 -12.799 1.00 95.50 90 GLN A C 1
ATOM 703 O O . GLN A 1 90 ? 14.400 -4.771 -12.995 1.00 95.50 90 GLN A O 1
ATOM 708 N N . LYS A 1 91 ? 15.245 -6.815 -12.528 1.00 93.81 91 LYS A N 1
ATOM 709 C CA . LYS A 1 91 ? 16.652 -6.423 -12.588 1.00 93.81 91 LYS A CA 1
ATOM 710 C C . LYS A 1 91 ? 17.125 -6.378 -14.046 1.00 93.81 91 LYS A C 1
ATOM 712 O O . LYS A 1 91 ? 16.550 -7.077 -14.883 1.00 93.81 91 LYS A O 1
ATOM 717 N N . PRO A 1 92 ? 18.153 -5.573 -14.353 1.00 87.25 92 PRO A N 1
ATOM 718 C CA . PRO A 1 92 ? 18.915 -5.729 -15.587 1.00 87.25 92 PRO A CA 1
ATOM 719 C C . PRO A 1 92 ? 19.524 -7.126 -15.629 1.00 87.25 92 PRO A C 1
ATOM 721 O O . PRO A 1 92 ? 19.914 -7.654 -14.583 1.00 87.25 92 PRO A O 1
ATOM 724 N N . ASP A 1 93 ? 19.509 -7.711 -16.825 1.00 79.00 93 ASP A N 1
ATOM 725 C CA . ASP A 1 93 ? 20.154 -8.994 -17.109 1.00 79.00 93 ASP A CA 1
ATOM 726 C C . ASP A 1 93 ? 21.676 -8.905 -16.912 1.00 79.00 93 ASP A C 1
ATOM 728 O O . ASP A 1 93 ? 22.259 -7.833 -17.216 1.00 79.00 93 ASP A O 1
#

Solvent-accessible surface area (backbone atoms only — not comparable to full-atom values): 5879 Å² total; per-residue (Å²): 132,85,81,80,78,76,74,92,70,77,77,73,74,56,51,72,65,58,54,50,52,30,45,53,49,13,63,76,70,75,48,56,46,65,58,46,45,60,76,70,49,92,72,53,73,70,56,50,52,52,23,47,28,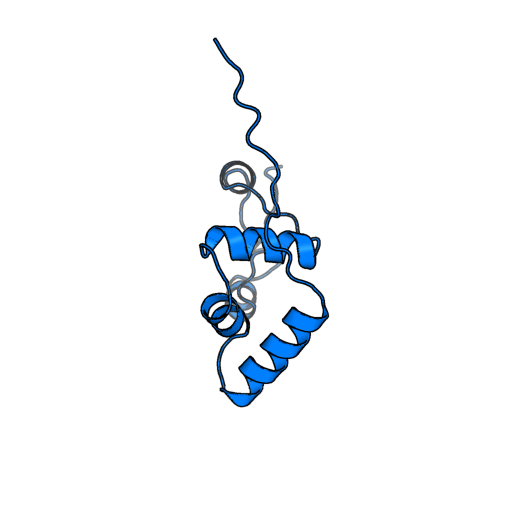62,58,69,71,45,87,80,77,50,71,79,70,50,66,72,41,44,76,38,50,92,82,47,44,63,73,57,25,62,74,65,78,46,79,57,71,38,72,76,131

Mean predicted aligned error: 7.81 Å

Secondary structure (DSSP, 8-state):
----------PPPPPHHHHHHHHHHHHHHTS-HHHHHHHH-SS-HHHHHHHHHHHHT-----HHHHTT-EE-TTTS-HHHHHHTT---EE---